Protein AF-A0A3L6JE97-F1 (afdb_monomer_lite)

Secondary structure (DSSP, 8-state):
-HHHHHHHHHHHHHHHHHHHHHHHHHHTT--EE-TTTTTT--------SEEEEEE-SS-HHHHHHHHHHHHHTT--EEEETTEEEEEETTEEEEEE-

Sequence (97 aa):
MESRSTVNSQMANRELFIKMVFDIASELKVPLIDEHVYARATINESRPTTSIVFVFDGDESVIRGFLGLAQYYRSIVLKKAERFFIPVPDLLLQLEC

Structure (mmCIF, N/CA/C/O backbone):
data_AF-A0A3L6JE97-F1
#
_entry.id   AF-A0A3L6JE97-F1
#
loop_
_atom_site.group_PDB
_atom_site.id
_atom_site.type_symbol
_atom_site.label_atom_id
_atom_site.label_alt_id
_atom_site.label_comp_id
_atom_site.label_asym_id
_atom_site.label_entity_id
_atom_site.label_seq_id
_atom_site.pdbx_PDB_ins_code
_atom_site.Cartn_x
_atom_site.Cartn_y
_atom_site.Cartn_z
_atom_site.occupancy
_atom_site.B_iso_or_equiv
_atom_site.auth_seq_id
_atom_site.auth_comp_id
_atom_site.auth_asym_id
_atom_site.auth_atom_id
_atom_site.pdbx_PDB_model_num
ATOM 1 N N . MET A 1 1 ? -7.803 4.407 34.715 1.00 55.62 1 MET A N 1
ATOM 2 C CA . MET A 1 1 ? -8.737 5.095 33.788 1.00 55.62 1 MET A CA 1
ATOM 3 C C . MET A 1 1 ? -8.038 5.641 32.541 1.00 55.62 1 MET A C 1
ATOM 5 O O . MET A 1 1 ? -8.714 5.786 31.535 1.00 55.62 1 MET A O 1
ATOM 9 N N . GLU A 1 2 ? -6.713 5.834 32.549 1.00 52.41 2 GLU A N 1
ATOM 10 C CA . GLU A 1 2 ? -5.923 6.320 31.396 1.00 52.41 2 GLU A CA 1
ATOM 11 C C . GLU A 1 2 ? -5.765 5.310 30.240 1.00 52.41 2 GLU A C 1
ATOM 13 O O . GLU A 1 2 ? -5.370 5.674 29.142 1.00 52.41 2 GLU A O 1
ATOM 18 N N . SER A 1 3 ? -6.120 4.038 30.437 1.00 60.94 3 SER A N 1
ATOM 19 C CA . SER A 1 3 ? -5.904 2.987 29.431 1.00 60.94 3 SER A CA 1
ATOM 20 C C . SER A 1 3 ? -6.973 2.924 28.332 1.00 60.94 3 SER A C 1
ATOM 22 O O . SER A 1 3 ? -6.718 2.356 27.280 1.00 60.94 3 SER A O 1
ATOM 24 N N . ARG A 1 4 ? -8.179 3.474 28.543 1.00 63.59 4 ARG A N 1
ATOM 25 C CA . ARG A 1 4 ? -9.269 3.403 27.543 1.00 63.59 4 ARG A CA 1
ATOM 26 C C . ARG A 1 4 ? -9.220 4.539 26.519 1.00 63.59 4 ARG A C 1
ATOM 28 O O . ARG A 1 4 ? -9.541 4.313 25.360 1.00 63.59 4 ARG A O 1
ATOM 35 N N . SER A 1 5 ? -8.802 5.737 26.926 1.00 68.38 5 SER A N 1
ATOM 36 C CA . SER A 1 5 ? -8.673 6.892 26.028 1.00 68.38 5 SER A CA 1
ATOM 37 C C . SER A 1 5 ? -7.555 6.699 25.004 1.00 68.38 5 SER A C 1
ATOM 39 O O . SER A 1 5 ? -7.772 6.939 23.822 1.00 68.38 5 SER A O 1
ATOM 41 N N . THR A 1 6 ? -6.399 6.192 25.441 1.00 69.44 6 THR A N 1
ATOM 42 C CA . THR A 1 6 ? -5.231 5.948 24.578 1.00 69.44 6 THR A CA 1
ATOM 43 C C . THR A 1 6 ? -5.491 4.849 23.546 1.00 69.44 6 THR A C 1
ATOM 45 O O . THR A 1 6 ? -5.097 4.969 22.388 1.00 69.44 6 THR A O 1
ATOM 48 N N . VAL A 1 7 ? -6.221 3.798 23.934 1.00 71.44 7 VAL A N 1
ATOM 49 C CA . VAL A 1 7 ? -6.627 2.719 23.018 1.00 71.44 7 VAL A CA 1
ATOM 50 C C . VAL A 1 7 ? -7.596 3.238 21.950 1.00 71.44 7 VAL A C 1
ATOM 52 O O . VAL A 1 7 ? -7.448 2.906 20.777 1.00 71.44 7 VAL A O 1
ATOM 55 N N . ASN A 1 8 ? -8.537 4.114 22.319 1.00 72.00 8 ASN A N 1
ATOM 56 C CA . ASN A 1 8 ? -9.467 4.716 21.361 1.00 72.00 8 ASN A CA 1
ATOM 57 C C . ASN A 1 8 ? -8.765 5.641 20.355 1.00 72.00 8 ASN A C 1
ATOM 59 O O . ASN A 1 8 ? -9.094 5.600 19.172 1.00 72.00 8 ASN A O 1
ATOM 63 N N . SER A 1 9 ? -7.778 6.436 20.786 1.00 72.44 9 SER A N 1
ATOM 64 C CA . SER A 1 9 ? -6.988 7.266 19.863 1.00 72.44 9 SER A CA 1
ATOM 65 C C . SER A 1 9 ? -6.125 6.430 18.917 1.00 72.44 9 SER A C 1
ATOM 67 O O . SER A 1 9 ? -5.986 6.771 17.748 1.00 72.44 9 SER A O 1
ATOM 69 N N . GLN A 1 10 ? -5.584 5.306 19.393 1.00 72.56 10 GLN A N 1
ATOM 70 C CA . GLN A 1 10 ? -4.767 4.419 18.567 1.00 72.56 10 GLN A CA 1
ATOM 71 C C . GLN A 1 10 ? -5.605 3.704 17.495 1.00 72.56 10 GLN A C 1
ATOM 73 O O . GLN A 1 10 ? -5.178 3.615 16.346 1.00 72.56 10 GLN A O 1
ATOM 78 N N . MET A 1 11 ? -6.824 3.262 17.834 1.00 72.81 11 MET A N 1
ATOM 79 C CA . MET A 1 11 ? -7.768 2.708 16.852 1.00 72.81 11 MET A CA 1
ATOM 80 C C . MET A 1 11 ? -8.193 3.750 15.809 1.00 72.81 11 MET A C 1
ATOM 82 O O . MET A 1 11 ? -8.214 3.440 14.622 1.00 72.81 11 MET A O 1
ATOM 86 N N . ALA A 1 12 ? -8.457 4.991 16.226 1.00 80.31 12 ALA A N 1
ATOM 87 C CA . ALA A 1 12 ? -8.807 6.068 15.301 1.00 80.31 12 ALA A CA 1
ATOM 88 C C . ALA A 1 12 ? -7.668 6.385 14.313 1.00 80.31 12 ALA A C 1
ATOM 90 O O . ALA A 1 12 ? -7.918 6.562 13.121 1.00 80.31 12 ALA A O 1
ATOM 91 N N . ASN A 1 13 ? -6.415 6.397 14.781 1.00 84.94 13 ASN A N 1
ATOM 92 C CA . ASN A 1 13 ? -5.250 6.613 13.917 1.00 84.94 13 ASN A CA 1
ATOM 93 C C . ASN A 1 13 ? -5.079 5.483 12.892 1.00 84.94 13 ASN A C 1
ATOM 95 O O . ASN A 1 13 ? -4.796 5.744 11.725 1.00 84.94 13 ASN A O 1
ATOM 99 N N . ARG A 1 14 ? -5.315 4.237 13.312 1.00 88.25 14 ARG A N 1
ATOM 100 C CA . ARG A 1 14 ? -5.274 3.042 12.460 1.00 88.25 14 ARG A CA 1
ATOM 101 C C . ARG A 1 14 ? -6.343 3.078 11.363 1.00 88.25 14 ARG A C 1
ATOM 103 O O . ARG A 1 14 ? -6.044 2.822 10.198 1.00 88.25 14 ARG A O 1
ATOM 110 N N . GLU A 1 15 ? -7.581 3.423 11.708 1.00 90.75 15 GLU A N 1
ATOM 111 C CA . GLU A 1 15 ? -8.669 3.561 10.731 1.00 90.75 15 GLU A CA 1
ATOM 112 C C . GLU A 1 15 ? -8.406 4.701 9.742 1.00 90.75 15 GLU A C 1
ATOM 114 O O . GLU A 1 15 ? -8.611 4.531 8.537 1.00 90.75 15 GLU A O 1
ATOM 119 N N . LEU A 1 16 ? -7.899 5.836 10.238 1.00 92.06 16 LEU A N 1
ATOM 120 C CA . LEU A 1 16 ? -7.501 6.969 9.408 1.00 92.06 16 LEU A CA 1
ATOM 121 C C . LEU A 1 16 ? -6.399 6.573 8.422 1.00 92.06 16 LEU A C 1
ATOM 123 O O . LEU A 1 16 ? -6.537 6.828 7.228 1.00 92.06 16 LEU A O 1
ATOM 127 N N . PHE A 1 17 ? -5.350 5.908 8.905 1.00 95.50 17 PHE A N 1
ATOM 128 C CA . PHE A 1 17 ? -4.254 5.410 8.082 1.00 95.50 17 PHE A CA 1
ATOM 129 C C . PHE A 1 17 ? -4.764 4.505 6.955 1.00 95.50 17 PHE A C 1
ATOM 131 O O . PHE A 1 17 ? -4.494 4.768 5.783 1.00 95.50 17 PHE A O 1
ATOM 138 N N . ILE A 1 18 ? -5.566 3.485 7.283 1.00 95.19 18 ILE A N 1
ATOM 139 C CA . ILE A 1 18 ? -6.125 2.567 6.282 1.00 95.19 18 ILE A CA 1
ATOM 140 C C . ILE A 1 18 ? -6.946 3.346 5.250 1.00 95.19 18 ILE A C 1
ATOM 142 O O . ILE A 1 18 ? -6.749 3.158 4.048 1.00 95.19 18 ILE A O 1
ATOM 146 N N . LYS A 1 19 ? -7.831 4.245 5.700 1.0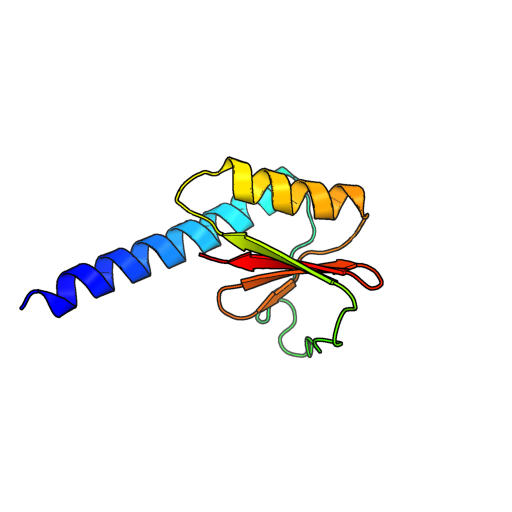0 95.12 19 LYS A N 1
ATOM 147 C CA . LYS A 1 19 ? -8.655 5.073 4.812 1.00 95.12 19 LYS A CA 1
ATOM 148 C C . LYS A 1 19 ? -7.796 5.913 3.862 1.00 95.12 19 LYS A C 1
ATOM 150 O O . LYS A 1 19 ? -8.068 5.923 2.666 1.00 95.12 19 LYS A O 1
ATOM 155 N N . MET A 1 20 ? -6.748 6.562 4.369 1.00 96.56 20 MET A N 1
ATOM 156 C CA . MET A 1 20 ? -5.833 7.364 3.551 1.00 96.56 20 MET A CA 1
ATOM 157 C C . MET A 1 20 ? -5.141 6.522 2.477 1.00 96.56 20 MET A C 1
ATOM 159 O O . MET A 1 20 ? -5.075 6.946 1.326 1.00 96.56 20 MET A O 1
ATOM 163 N N . VAL A 1 21 ? -4.678 5.312 2.812 1.00 97.19 21 VAL A N 1
ATOM 164 C CA . VAL A 1 21 ? -4.060 4.416 1.821 1.00 97.19 21 VAL A CA 1
ATOM 165 C C . VAL A 1 21 ? -5.045 4.062 0.706 1.00 97.19 21 VAL A C 1
ATOM 167 O O . VAL A 1 21 ? -4.671 4.123 -0.464 1.00 97.19 21 VAL A O 1
ATOM 170 N N . PHE A 1 22 ? -6.300 3.743 1.035 1.00 96.12 22 PHE A N 1
ATOM 171 C CA . PHE A 1 22 ? -7.329 3.455 0.029 1.00 96.12 22 PHE A CA 1
ATOM 172 C C . PHE A 1 22 ? -7.659 4.669 -0.848 1.00 96.12 22 PHE A C 1
ATOM 174 O O . PHE A 1 22 ? -7.712 4.534 -2.073 1.00 96.12 22 PHE A O 1
ATOM 181 N N . ASP A 1 23 ? -7.849 5.843 -0.244 1.00 97.06 23 ASP A N 1
ATOM 182 C CA . ASP A 1 23 ? -8.186 7.073 -0.967 1.00 97.06 23 ASP A CA 1
ATOM 183 C C . ASP A 1 23 ? -7.070 7.449 -1.957 1.00 97.06 23 ASP A C 1
ATOM 185 O O . ASP A 1 23 ? -7.328 7.676 -3.143 1.00 97.06 23 ASP A O 1
ATOM 189 N N . ILE A 1 24 ? -5.815 7.425 -1.501 1.00 97.62 24 ILE A N 1
ATOM 190 C CA . ILE A 1 24 ? -4.650 7.772 -2.326 1.00 97.62 24 ILE A CA 1
ATOM 191 C C . ILE A 1 24 ? -4.391 6.691 -3.381 1.00 97.62 24 ILE A C 1
ATOM 193 O O . ILE A 1 24 ? -4.061 7.016 -4.521 1.00 97.62 24 ILE A O 1
ATOM 197 N N . ALA A 1 25 ? -4.574 5.405 -3.063 1.00 96.94 25 ALA A N 1
ATOM 198 C CA . ALA A 1 25 ? -4.452 4.338 -4.057 1.00 96.94 25 ALA A CA 1
ATOM 199 C C . ALA A 1 25 ? -5.483 4.504 -5.183 1.00 96.94 25 ALA A C 1
ATOM 201 O O . ALA A 1 25 ? -5.137 4.348 -6.356 1.00 96.94 25 ALA A O 1
ATOM 202 N N . SER A 1 26 ? -6.719 4.885 -4.844 1.00 95.88 26 SER A N 1
ATOM 203 C CA . SER A 1 26 ? -7.761 5.199 -5.824 1.00 95.88 26 SER A CA 1
ATOM 204 C C . SER A 1 26 ? -7.396 6.423 -6.675 1.00 95.88 26 SER A C 1
ATOM 206 O O . SER A 1 26 ? -7.520 6.370 -7.900 1.00 95.88 26 SER A O 1
ATOM 208 N N . GLU A 1 27 ? -6.903 7.504 -6.058 1.00 97.12 27 GLU A N 1
ATOM 209 C CA . GLU A 1 27 ? -6.420 8.710 -6.755 1.00 97.12 27 GLU A CA 1
ATOM 210 C C . GLU A 1 27 ? -5.310 8.370 -7.764 1.00 97.12 27 GLU A C 1
ATOM 212 O O . GLU A 1 27 ? -5.381 8.743 -8.939 1.00 97.12 27 GLU A O 1
ATOM 217 N N . LEU A 1 28 ? -4.316 7.595 -7.322 1.00 96.69 28 LEU A N 1
ATOM 218 C CA . LEU A 1 28 ? -3.170 7.168 -8.126 1.00 96.69 28 LEU A CA 1
ATOM 219 C C . LEU A 1 28 ? -3.498 6.011 -9.084 1.00 96.69 28 LEU A C 1
ATOM 221 O O . LEU A 1 28 ? -2.635 5.591 -9.858 1.00 96.69 28 LEU A O 1
ATOM 225 N N . LYS A 1 29 ? -4.730 5.486 -9.060 1.00 95.56 29 LYS A N 1
ATOM 226 C CA . LYS A 1 29 ? -5.162 4.319 -9.849 1.00 95.56 29 LYS A CA 1
ATOM 227 C C . LYS A 1 29 ? -4.262 3.093 -9.641 1.00 95.56 29 LYS A C 1
ATOM 229 O O . LYS A 1 29 ? -4.001 2.337 -10.577 1.00 95.56 29 LYS A O 1
ATOM 234 N N . VAL A 1 30 ? -3.768 2.908 -8.420 1.00 96.44 30 VAL A N 1
ATOM 235 C CA . VAL A 1 30 ? -2.966 1.746 -8.028 1.00 96.44 30 VAL A CA 1
ATOM 236 C C . VAL A 1 30 ? -3.913 0.597 -7.676 1.00 96.44 30 VAL A C 1
ATOM 238 O O . VAL A 1 30 ? -4.771 0.772 -6.809 1.00 96.44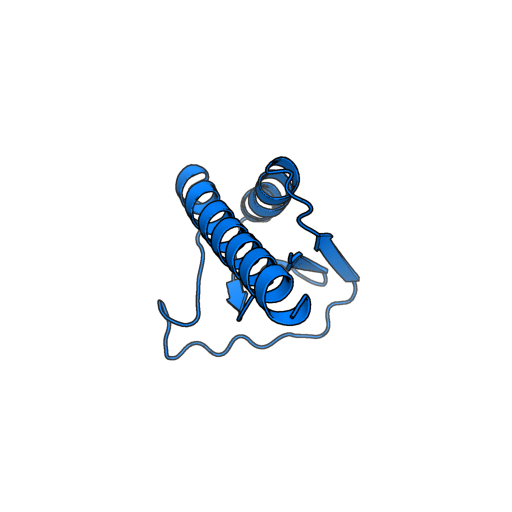 30 VAL A O 1
ATOM 241 N N . PRO A 1 31 ? -3.786 -0.586 -8.305 1.00 93.81 31 PRO A N 1
ATOM 242 C CA . PRO A 1 31 ? -4.604 -1.732 -7.938 1.00 93.81 31 PRO A CA 1
ATOM 243 C C . PRO A 1 31 ? -4.273 -2.179 -6.512 1.00 93.81 31 PRO A C 1
ATOM 245 O O . PRO A 1 31 ? -3.139 -2.568 -6.231 1.00 93.81 31 PRO A O 1
ATOM 248 N N . LEU A 1 32 ? -5.269 -2.143 -5.630 1.00 93.81 32 LEU A N 1
ATOM 249 C CA . LEU A 1 32 ? -5.156 -2.590 -4.247 1.00 93.81 32 LEU A CA 1
ATOM 250 C C . LEU A 1 32 ? -6.048 -3.816 -4.042 1.00 93.81 32 LEU A C 1
ATOM 252 O O . LEU A 1 32 ? -7.250 -3.780 -4.302 1.00 93.81 32 LEU A O 1
ATOM 256 N N . ILE A 1 33 ? -5.437 -4.911 -3.605 1.00 90.12 33 ILE A N 1
ATOM 257 C CA . ILE A 1 33 ? -6.089 -6.181 -3.303 1.00 90.12 33 ILE A CA 1
ATOM 258 C C . ILE A 1 33 ? -6.137 -6.349 -1.791 1.00 90.12 33 ILE A C 1
ATOM 260 O O . ILE A 1 33 ? -5.096 -6.332 -1.140 1.00 90.12 33 ILE A O 1
ATOM 264 N N . ASP A 1 34 ? -7.329 -6.560 -1.242 1.00 84.38 34 ASP A N 1
ATOM 265 C CA . ASP A 1 34 ? -7.495 -6.977 0.145 1.00 84.38 34 ASP A CA 1
ATOM 266 C C . ASP A 1 34 ? -8.197 -8.338 0.255 1.00 84.38 34 ASP A C 1
ATOM 268 O O . ASP A 1 34 ? -8.689 -8.923 -0.718 1.00 84.38 34 ASP A O 1
ATOM 272 N N . GLU A 1 35 ? -8.220 -8.835 1.486 1.00 70.44 35 GLU A N 1
ATOM 273 C CA . GLU A 1 35 ? -8.814 -10.111 1.876 1.00 70.44 35 GLU A CA 1
ATOM 274 C C . GLU A 1 35 ? -10.328 -10.174 1.597 1.00 70.44 35 GLU A C 1
ATOM 276 O O . GLU A 1 35 ? -10.881 -11.260 1.450 1.00 70.44 35 GLU A O 1
ATOM 281 N N . HIS A 1 36 ? -11.015 -9.031 1.500 1.00 69.38 36 HIS A N 1
ATOM 282 C CA . HIS A 1 36 ? -12.452 -8.963 1.232 1.00 69.38 36 HIS A CA 1
ATOM 283 C C . HIS A 1 36 ? -12.754 -9.008 -0.271 1.00 69.38 36 HIS A C 1
ATOM 285 O O . HIS A 1 36 ? -13.693 -9.689 -0.688 1.00 69.38 36 HIS A O 1
ATOM 291 N N . VAL A 1 37 ? -11.953 -8.322 -1.093 1.00 66.06 37 VAL A N 1
ATOM 292 C CA . VAL A 1 37 ? 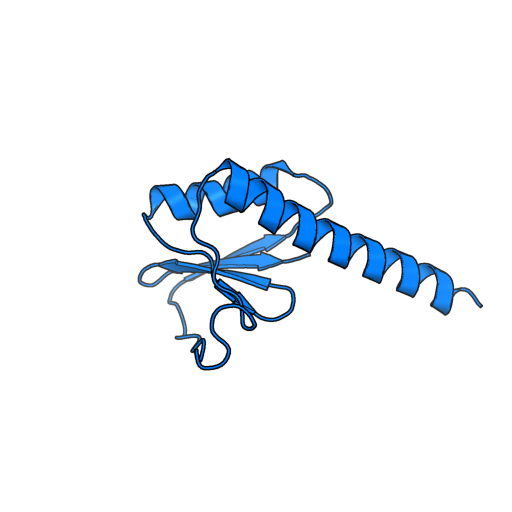-12.098 -8.289 -2.558 1.00 66.06 37 VAL A CA 1
ATOM 293 C C . VAL A 1 37 ? -11.817 -9.668 -3.155 1.00 66.06 37 VAL A C 1
ATOM 295 O O . VAL A 1 37 ? -12.504 -10.095 -4.083 1.00 66.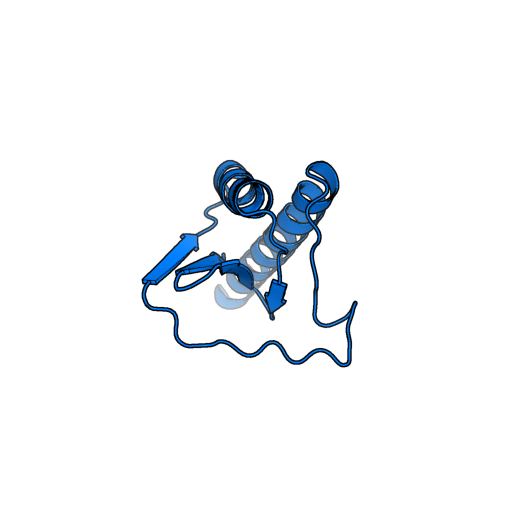06 37 VAL A O 1
ATOM 298 N N . TYR A 1 38 ? -10.867 -10.408 -2.580 1.00 66.19 38 TYR A N 1
ATOM 299 C CA . TYR A 1 38 ? -10.592 -11.788 -2.964 1.00 66.19 38 TYR A CA 1
ATOM 300 C C . TYR A 1 38 ? -10.640 -12.698 -1.741 1.00 66.19 38 TYR A C 1
ATOM 302 O O . TYR A 1 38 ? -9.622 -13.245 -1.330 1.00 66.19 38 TYR A O 1
ATOM 310 N N . ALA A 1 39 ? -11.843 -12.946 -1.219 1.00 59.88 39 ALA A N 1
ATOM 311 C CA . ALA A 1 39 ? -12.105 -13.841 -0.079 1.00 59.88 39 ALA A CA 1
ATOM 312 C C . ALA A 1 39 ? -11.535 -15.278 -0.204 1.00 59.88 39 ALA A C 1
ATOM 314 O O . ALA A 1 39 ? -11.651 -16.079 0.719 1.00 59.88 39 ALA A O 1
ATOM 315 N N . ARG A 1 40 ? -10.944 -15.637 -1.352 1.00 68.38 40 ARG A N 1
ATOM 316 C CA . ARG A 1 40 ? -10.272 -16.919 -1.620 1.00 68.38 40 ARG A CA 1
ATOM 317 C C . ARG A 1 40 ? -8.797 -16.775 -2.021 1.00 68.38 40 ARG A C 1
ATOM 319 O O . ARG A 1 40 ? -8.200 -17.752 -2.462 1.00 68.38 40 ARG A O 1
ATOM 326 N N . ALA A 1 41 ? 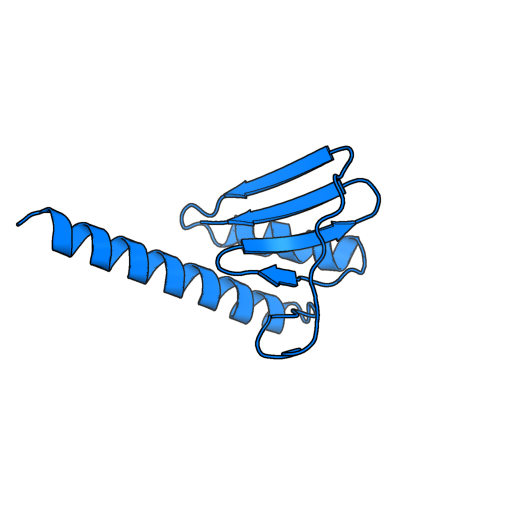-8.214 -15.583 -1.922 1.00 67.31 41 ALA A N 1
ATOM 327 C CA . ALA A 1 41 ? -6.799 -15.370 -2.192 1.00 67.31 41 ALA A CA 1
ATOM 328 C C . ALA A 1 41 ? -5.976 -15.659 -0.935 1.00 67.31 41 ALA A C 1
ATOM 330 O O . ALA A 1 41 ? -6.234 -15.126 0.142 1.00 67.31 41 ALA A O 1
ATOM 331 N N . THR A 1 42 ? -4.952 -16.495 -1.079 1.00 71.44 42 THR A N 1
ATOM 332 C CA . THR A 1 42 ? -3.940 -16.700 -0.043 1.00 71.44 42 THR A CA 1
ATOM 333 C C . THR A 1 42 ? -2.733 -15.826 -0.361 1.00 71.44 42 THR A C 1
ATOM 335 O O . THR A 1 42 ? -2.062 -16.040 -1.370 1.00 71.44 42 THR A O 1
ATOM 338 N N . ILE A 1 43 ? -2.444 -14.849 0.500 1.00 72.31 43 ILE A N 1
ATOM 339 C CA . ILE A 1 43 ? -1.232 -14.028 0.399 1.00 72.31 43 ILE A CA 1
ATOM 340 C C . ILE A 1 43 ? -0.100 -14.769 1.112 1.00 72.31 43 ILE A C 1
ATOM 342 O O . ILE A 1 43 ? -0.023 -14.779 2.345 1.00 72.31 43 ILE A O 1
ATOM 346 N N . ASN A 1 44 ? 0.763 -15.408 0.321 1.00 73.19 44 ASN A N 1
ATOM 347 C CA . ASN A 1 44 ? 1.951 -16.092 0.816 1.00 73.19 44 ASN A CA 1
ATOM 348 C C . ASN A 1 44 ? 3.145 -15.136 0.802 1.00 73.19 44 ASN A C 1
ATOM 350 O O . ASN A 1 44 ? 3.577 -14.685 -0.256 1.00 73.19 44 ASN A O 1
ATOM 354 N N . GLU A 1 45 ? 3.694 -14.853 1.977 1.00 67.12 45 GLU A N 1
ATOM 355 C CA . GLU A 1 45 ? 4.941 -14.104 2.105 1.00 67.12 45 GLU A CA 1
ATOM 356 C C . GLU A 1 45 ? 6.111 -15.049 1.795 1.00 67.12 45 GLU A C 1
ATOM 358 O O . GLU A 1 45 ? 6.411 -15.964 2.564 1.00 67.12 45 GLU A O 1
ATOM 363 N N . SER A 1 46 ? 6.771 -14.865 0.651 1.00 69.62 46 SER A N 1
ATOM 364 C CA . SER A 1 46 ? 8.090 -15.462 0.421 1.00 69.62 46 SER A CA 1
ATOM 365 C C . SER A 1 46 ? 9.132 -14.654 1.184 1.00 69.62 46 SER A C 1
ATOM 367 O O . SER A 1 46 ? 9.030 -13.432 1.213 1.00 69.62 46 SER A O 1
ATOM 369 N N . ARG A 1 47 ? 10.155 -15.299 1.760 1.00 73.12 47 ARG A N 1
ATOM 370 C CA . ARG A 1 47 ? 11.266 -14.576 2.401 1.00 73.12 47 ARG A CA 1
ATOM 371 C C . ARG A 1 47 ? 12.009 -13.755 1.339 1.00 73.12 47 ARG A C 1
ATOM 373 O O . ARG A 1 47 ? 12.663 -14.370 0.497 1.00 73.12 47 ARG A O 1
ATOM 380 N N . PRO A 1 48 ? 11.906 -12.416 1.346 1.00 77.00 48 PRO A N 1
ATOM 381 C CA . PRO A 1 48 ? 12.639 -11.597 0.397 1.00 77.00 48 PRO A CA 1
ATOM 382 C C . PRO A 1 48 ? 14.120 -11.568 0.790 1.00 77.00 48 PRO A C 1
ATOM 384 O O . PRO A 1 48 ? 14.471 -11.798 1.951 1.00 77.00 48 PRO A O 1
ATOM 387 N N . THR A 1 49 ? 14.995 -11.239 -0.156 1.00 80.19 49 THR A N 1
ATOM 388 C CA . THR A 1 49 ? 16.405 -10.964 0.151 1.00 80.19 49 THR A CA 1
ATOM 389 C C . THR A 1 49 ? 16.541 -9.662 0.941 1.00 80.19 49 THR A C 1
ATOM 391 O O . THR A 1 49 ? 17.344 -9.591 1.868 1.00 80.19 49 THR A O 1
ATOM 394 N N . THR A 1 50 ? 15.725 -8.655 0.609 1.00 85.69 50 THR A N 1
ATOM 395 C CA . THR A 1 50 ? 15.699 -7.347 1.280 1.00 85.69 50 THR A CA 1
ATOM 396 C C . THR A 1 50 ? 14.268 -6.948 1.641 1.00 85.69 50 THR A C 1
ATOM 398 O O . THR A 1 50 ? 13.345 -7.161 0.859 1.00 85.69 50 THR A O 1
ATOM 401 N N . SER A 1 51 ? 14.073 -6.328 2.806 1.00 88.94 51 SER A N 1
ATOM 402 C CA . SER A 1 51 ? 12.787 -5.754 3.218 1.00 88.94 51 SER A CA 1
ATOM 403 C C . SER A 1 51 ? 12.959 -4.278 3.558 1.00 88.94 51 SER A C 1
ATOM 405 O O . SER A 1 51 ? 13.875 -3.926 4.299 1.00 88.94 51 SER A O 1
ATOM 407 N N . ILE A 1 52 ? 12.071 -3.426 3.046 1.00 93.00 52 ILE A N 1
ATOM 408 C CA . ILE A 1 52 ? 12.007 -1.995 3.367 1.00 93.00 52 ILE A CA 1
ATOM 409 C C . ILE A 1 52 ? 10.646 -1.718 3.999 1.00 93.00 52 ILE A C 1
ATOM 411 O O . ILE A 1 52 ? 9.613 -2.027 3.405 1.00 93.00 52 ILE A O 1
ATOM 415 N N . VAL A 1 53 ? 10.657 -1.137 5.198 1.00 95.50 53 VAL A N 1
ATOM 416 C CA . VAL A 1 53 ? 9.448 -0.798 5.953 1.00 95.50 53 VAL A CA 1
ATOM 417 C C . VAL A 1 53 ? 9.279 0.717 5.982 1.00 95.50 53 VAL A C 1
ATOM 419 O O . VAL A 1 53 ? 10.157 1.441 6.446 1.00 95.50 53 VAL A O 1
ATOM 422 N N . PHE A 1 54 ? 8.142 1.174 5.477 1.00 97.00 54 PHE A N 1
ATOM 423 C CA . PHE A 1 54 ? 7.656 2.540 5.550 1.00 97.00 54 PHE A CA 1
ATOM 424 C C . PHE A 1 54 ? 6.724 2.625 6.758 1.00 97.00 54 PHE A C 1
ATOM 426 O O . PHE A 1 54 ? 5.752 1.874 6.840 1.00 97.00 54 PHE A O 1
ATOM 433 N N . VAL A 1 55 ? 7.034 3.516 7.696 1.00 95.69 55 VAL A N 1
ATOM 434 C CA . VAL A 1 55 ? 6.232 3.718 8.906 1.00 95.69 55 VAL A CA 1
ATOM 435 C C . VAL A 1 55 ? 5.484 5.031 8.760 1.00 95.69 55 VAL A C 1
ATOM 437 O O . VAL A 1 55 ? 6.104 6.081 8.609 1.00 95.69 55 VAL A O 1
ATOM 440 N N . PHE A 1 56 ? 4.159 4.963 8.764 1.00 93.88 56 PHE A N 1
ATOM 441 C CA . PHE A 1 56 ? 3.298 6.131 8.762 1.00 93.88 56 PHE A CA 1
ATOM 442 C C . PHE A 1 56 ? 3.304 6.781 10.145 1.00 93.88 56 PHE A C 1
ATOM 444 O O . PHE A 1 56 ? 2.969 6.156 11.147 1.00 93.88 56 PHE A O 1
ATOM 451 N N . ASP A 1 57 ? 3.658 8.057 10.186 1.00 91.06 57 ASP A N 1
ATOM 452 C CA . ASP A 1 57 ? 3.763 8.876 11.396 1.00 91.06 57 ASP A CA 1
ATOM 453 C C . ASP A 1 57 ? 2.776 10.058 11.390 1.00 91.06 57 ASP A C 1
ATOM 455 O O . ASP A 1 57 ? 2.889 10.984 12.193 1.00 91.06 57 ASP A O 1
ATOM 459 N N . GLY A 1 58 ? 1.788 10.020 10.491 1.00 90.06 58 GLY A N 1
ATOM 460 C CA . GLY A 1 58 ? 0.870 11.126 10.226 1.00 90.06 58 GLY A CA 1
ATOM 461 C C . GLY A 1 58 ? 1.186 11.895 8.942 1.00 90.06 58 GLY A C 1
ATOM 462 O O . GLY A 1 58 ? 0.337 12.668 8.497 1.00 90.06 58 GLY A O 1
ATOM 463 N N . ASP A 1 59 ? 2.349 11.677 8.319 1.00 92.88 59 ASP A N 1
ATOM 464 C CA . ASP A 1 59 ? 2.691 12.305 7.043 1.00 92.88 59 ASP A CA 1
ATOM 465 C C . ASP A 1 59 ? 2.167 11.502 5.837 1.00 92.88 59 ASP A C 1
ATOM 467 O O . ASP A 1 59 ? 2.589 10.380 5.541 1.00 92.88 59 ASP A O 1
ATOM 471 N N . GLU A 1 60 ? 1.247 12.115 5.089 1.00 94.56 60 GLU A N 1
ATOM 472 C CA . GLU A 1 60 ? 0.695 11.570 3.846 1.00 94.56 60 GLU A CA 1
ATOM 473 C C . GLU A 1 60 ? 1.776 11.295 2.784 1.00 94.56 60 GLU A C 1
ATOM 475 O O . GLU A 1 60 ? 1.617 10.399 1.944 1.00 94.56 60 GLU A O 1
ATOM 480 N N . SER A 1 61 ? 2.896 12.025 2.822 1.00 96.75 61 SER A N 1
ATOM 481 C CA . SER A 1 61 ? 3.998 11.863 1.871 1.00 96.75 61 SER A CA 1
ATOM 482 C C . SER A 1 61 ? 4.593 10.449 1.903 1.00 96.75 61 SER A C 1
ATOM 484 O O . SER A 1 61 ? 4.977 9.927 0.854 1.00 96.75 61 SER A O 1
ATOM 486 N N . VAL A 1 62 ? 4.571 9.783 3.066 1.00 97.38 62 VAL A N 1
ATOM 487 C CA . VAL A 1 62 ? 5.025 8.395 3.238 1.00 97.38 62 VAL A CA 1
ATOM 488 C C . VAL A 1 62 ? 4.137 7.435 2.445 1.00 97.38 62 VAL A C 1
ATOM 490 O O . VAL A 1 62 ? 4.639 6.584 1.707 1.00 97.38 62 VAL A O 1
ATOM 493 N N . ILE A 1 63 ? 2.814 7.608 2.535 1.00 97.88 63 ILE A N 1
ATOM 494 C CA . ILE A 1 63 ? 1.838 6.792 1.801 1.00 97.88 63 ILE A CA 1
ATOM 495 C C . ILE A 1 63 ? 1.984 7.029 0.296 1.00 97.88 63 ILE A C 1
ATOM 497 O O . ILE A 1 63 ? 2.053 6.073 -0.480 1.00 97.88 63 ILE A O 1
ATOM 501 N N . ARG A 1 64 ? 2.076 8.296 -0.130 1.00 97.94 64 ARG A N 1
ATOM 502 C CA . ARG A 1 64 ? 2.262 8.649 -1.546 1.00 97.94 64 ARG A CA 1
ATOM 503 C C . ARG A 1 64 ? 3.569 8.098 -2.103 1.00 97.94 64 ARG A C 1
ATOM 505 O O . ARG A 1 64 ? 3.568 7.558 -3.206 1.00 97.94 64 ARG A O 1
ATOM 512 N N . GLY A 1 65 ? 4.659 8.186 -1.344 1.00 97.69 65 GLY A N 1
ATOM 513 C CA . GLY A 1 65 ? 5.952 7.615 -1.712 1.00 97.69 65 GLY A CA 1
ATOM 514 C C . GLY A 1 65 ? 5.868 6.101 -1.896 1.00 97.69 65 GLY A C 1
ATOM 515 O O . GLY A 1 65 ? 6.263 5.587 -2.943 1.00 97.69 65 GLY A O 1
ATOM 516 N N . PHE A 1 66 ? 5.274 5.396 -0.929 1.00 98.12 66 PHE A N 1
ATOM 517 C CA . PHE A 1 66 ? 5.047 3.953 -1.013 1.00 98.12 66 PHE A CA 1
ATOM 518 C C . PHE A 1 66 ? 4.204 3.570 -2.241 1.00 98.12 66 PHE A C 1
ATOM 520 O O . PHE A 1 66 ? 4.631 2.753 -3.055 1.00 98.12 66 PHE A O 1
ATOM 527 N N . LEU A 1 67 ? 3.039 4.192 -2.437 1.00 98.12 67 LEU A N 1
ATOM 528 C CA . LEU A 1 67 ? 2.155 3.891 -3.570 1.00 98.12 67 LEU A CA 1
ATOM 529 C C . LEU A 1 67 ? 2.765 4.289 -4.925 1.00 98.12 67 LEU A C 1
ATOM 531 O O . LEU A 1 67 ? 2.535 3.615 -5.930 1.00 98.12 67 LEU A O 1
ATOM 535 N N . GLY A 1 68 ? 3.599 5.330 -4.957 1.00 97.31 68 GLY A N 1
ATOM 536 C CA . GLY A 1 68 ? 4.388 5.697 -6.131 1.00 97.31 68 GLY A CA 1
ATOM 537 C C . GLY A 1 68 ? 5.363 4.591 -6.551 1.00 97.31 68 GLY A C 1
ATOM 538 O O . GLY A 1 68 ? 5.531 4.342 -7.746 1.00 97.31 68 GLY A O 1
ATOM 539 N N . LEU A 1 69 ? 5.940 3.851 -5.594 1.00 96.94 69 LEU A N 1
ATOM 540 C CA . LEU A 1 69 ? 6.766 2.679 -5.905 1.00 96.94 69 LEU A CA 1
ATOM 541 C C . LEU A 1 69 ? 5.945 1.562 -6.561 1.00 96.94 69 LEU A C 1
ATOM 543 O O . LEU A 1 69 ? 6.449 0.902 -7.468 1.00 96.94 69 LEU A O 1
ATOM 547 N N . ALA A 1 70 ? 4.677 1.379 -6.181 1.00 97.19 70 ALA A N 1
ATOM 548 C CA . ALA A 1 70 ? 3.807 0.400 -6.837 1.00 97.19 70 ALA A CA 1
ATOM 549 C C . ALA A 1 70 ? 3.620 0.729 -8.328 1.00 97.19 70 ALA A C 1
ATOM 551 O O . ALA A 1 70 ? 3.735 -0.159 -9.176 1.00 97.19 70 ALA A O 1
ATOM 552 N N . GLN A 1 71 ? 3.421 2.009 -8.667 1.00 95.44 71 GLN A N 1
ATOM 553 C CA . GLN A 1 71 ? 3.364 2.460 -10.063 1.00 95.44 71 GLN A CA 1
ATOM 554 C C . GLN A 1 71 ? 4.705 2.273 -10.782 1.00 95.44 71 GLN A C 1
ATOM 556 O O . GLN A 1 71 ? 4.736 1.764 -11.904 1.00 95.44 71 GLN A O 1
ATOM 561 N N . TYR A 1 72 ? 5.811 2.651 -10.132 1.00 95.81 72 TYR A N 1
ATOM 562 C CA . TYR A 1 72 ? 7.161 2.530 -10.685 1.00 95.81 72 TYR A CA 1
ATOM 563 C C . TYR A 1 72 ? 7.503 1.081 -11.057 1.00 95.81 72 TYR A C 1
ATOM 565 O O . TYR A 1 72 ? 7.923 0.811 -12.183 1.00 95.81 72 TYR A O 1
ATOM 573 N N . TYR A 1 73 ? 7.246 0.136 -10.150 1.00 95.69 73 TYR A N 1
ATOM 574 C CA . TYR A 1 73 ? 7.473 -1.292 -10.382 1.00 95.69 73 TYR A CA 1
ATOM 575 C C . TYR A 1 73 ? 6.371 -1.967 -11.211 1.00 95.69 73 TYR A C 1
ATOM 577 O O . TYR A 1 73 ? 6.475 -3.161 -11.487 1.00 95.69 73 TYR A O 1
ATOM 585 N N . ARG A 1 74 ? 5.327 -1.228 -11.625 1.00 94.62 74 ARG A N 1
ATOM 586 C CA . ARG A 1 74 ? 4.133 -1.760 -12.311 1.00 94.62 74 ARG A CA 1
ATOM 587 C C . ARG A 1 74 ? 3.524 -2.953 -11.568 1.00 94.62 74 ARG A C 1
ATOM 589 O O . ARG A 1 74 ? 3.172 -3.964 -12.173 1.00 94.62 74 ARG A O 1
ATOM 596 N N . SER A 1 75 ? 3.445 -2.827 -10.250 1.00 93.62 75 SER A N 1
ATOM 597 C CA . SER A 1 75 ? 2.967 -3.868 -9.350 1.00 93.62 75 SER A CA 1
ATOM 598 C C . SER A 1 75 ? 1.604 -3.497 -8.761 1.00 93.62 75 SER A C 1
ATOM 600 O O . SER A 1 75 ? 1.025 -2.450 -9.057 1.00 93.62 75 SER A O 1
ATOM 602 N N . ILE A 1 76 ? 1.081 -4.395 -7.939 1.00 93.19 76 ILE A N 1
ATOM 603 C CA . ILE A 1 76 ? -0.148 -4.226 -7.166 1.00 93.19 76 ILE A CA 1
ATOM 604 C C . ILE A 1 76 ? 0.197 -3.952 -5.701 1.00 93.19 76 ILE A C 1
ATOM 606 O O . ILE A 1 76 ? 1.304 -4.244 -5.251 1.00 93.19 76 ILE A O 1
ATOM 610 N N . VAL A 1 77 ? -0.763 -3.441 -4.941 1.00 95.25 77 VAL A N 1
ATOM 611 C CA . VAL A 1 77 ? -0.667 -3.346 -3.482 1.00 95.25 77 VAL A CA 1
ATOM 612 C C . VAL A 1 77 ? -1.523 -4.442 -2.867 1.00 95.25 77 VAL A C 1
ATOM 614 O O . VAL A 1 77 ? -2.689 -4.599 -3.216 1.00 95.25 77 VAL A O 1
ATOM 617 N N . LEU A 1 78 ? -0.952 -5.202 -1.943 1.00 92.94 78 LEU A N 1
ATOM 618 C CA . LEU A 1 78 ? -1.651 -6.213 -1.160 1.00 92.94 78 LEU A CA 1
ATOM 619 C C . LEU A 1 78 ? -1.892 -5.665 0.243 1.00 92.94 78 LEU A C 1
ATOM 621 O O . LEU A 1 78 ? -0.946 -5.243 0.899 1.00 92.94 78 LEU A O 1
ATOM 625 N N . LYS A 1 79 ? -3.129 -5.704 0.728 1.00 91.81 79 LYS A N 1
ATOM 626 C CA . LYS A 1 79 ? -3.464 -5.430 2.124 1.00 91.81 79 LYS A CA 1
ATOM 627 C C . LYS A 1 79 ? -3.601 -6.750 2.875 1.00 91.81 79 LYS A C 1
ATOM 629 O O . LYS A 1 79 ? -4.362 -7.622 2.458 1.00 91.81 79 LYS A O 1
ATOM 634 N N . LYS A 1 80 ? -2.913 -6.864 4.008 1.00 88.19 80 LYS A N 1
ATOM 635 C CA . LYS A 1 80 ? -3.065 -7.973 4.956 1.00 88.19 80 LYS A CA 1
ATOM 636 C C . LYS A 1 80 ? -3.117 -7.416 6.370 1.00 88.19 80 LYS A C 1
ATOM 638 O O . LYS A 1 80 ? -2.157 -6.795 6.832 1.00 88.19 80 LYS A O 1
ATOM 643 N N . ALA A 1 81 ? -4.247 -7.614 7.043 1.00 87.62 81 ALA A N 1
ATOM 644 C CA . ALA A 1 81 ? -4.577 -6.941 8.297 1.00 87.62 81 ALA A CA 1
ATOM 645 C C . ALA A 1 81 ? -4.335 -5.415 8.215 1.00 87.62 81 ALA A C 1
ATOM 647 O O . ALA A 1 81 ? -5.033 -4.716 7.481 1.00 87.62 81 ALA A O 1
ATOM 648 N N . GLU A 1 82 ? -3.352 -4.923 8.961 1.00 89.06 82 GLU A N 1
ATOM 649 C CA . GLU A 1 82 ? -2.949 -3.519 9.132 1.00 89.06 82 GLU A CA 1
ATOM 650 C C . GLU A 1 82 ? -1.956 -3.014 8.099 1.00 89.06 82 GLU A C 1
ATOM 652 O O . GLU A 1 82 ? -1.585 -1.848 8.112 1.00 89.06 82 GLU A O 1
ATOM 657 N N . ARG A 1 83 ? -1.416 -3.924 7.297 1.00 93.06 83 ARG A N 1
ATOM 658 C CA . ARG A 1 83 ? -0.202 -3.680 6.536 1.00 93.06 83 ARG A CA 1
ATOM 659 C C . ARG A 1 83 ? -0.495 -3.728 5.060 1.00 93.06 83 ARG A C 1
ATOM 661 O O . ARG A 1 83 ? -1.357 -4.487 4.604 1.00 93.06 83 ARG A O 1
ATOM 668 N N . PHE A 1 84 ? 0.284 -2.955 4.328 1.00 95.06 84 PHE A N 1
ATOM 669 C CA . PHE A 1 84 ? 0.254 -2.928 2.881 1.00 95.06 84 PHE A CA 1
ATOM 670 C C . PHE A 1 84 ? 1.601 -3.377 2.343 1.00 95.06 84 PHE A C 1
ATOM 672 O O . PHE A 1 84 ? 2.643 -3.055 2.906 1.00 95.06 84 PHE A O 1
ATOM 679 N N . PHE A 1 85 ? 1.579 -4.126 1.251 1.00 94.56 85 PHE A N 1
ATOM 680 C CA . PHE A 1 85 ? 2.765 -4.728 0.666 1.00 94.56 85 PHE A CA 1
ATOM 681 C C . PHE A 1 85 ? 2.784 -4.486 -0.832 1.00 94.56 85 PHE A C 1
ATOM 683 O O . PHE A 1 85 ? 1.751 -4.605 -1.489 1.00 94.56 85 PHE A O 1
ATOM 690 N N . ILE A 1 86 ? 3.963 -4.211 -1.379 1.00 94.88 86 ILE A N 1
ATOM 691 C CA . ILE A 1 86 ? 4.192 -4.252 -2.824 1.00 94.88 86 ILE A CA 1
ATOM 692 C C . ILE A 1 86 ? 5.112 -5.442 -3.088 1.00 94.88 86 ILE A C 1
ATOM 694 O O . ILE A 1 86 ? 6.263 -5.429 -2.637 1.00 94.88 86 ILE A O 1
ATOM 698 N N . PRO A 1 87 ? 4.630 -6.479 -3.792 1.00 89.25 87 PRO A N 1
ATOM 699 C CA . PRO A 1 87 ? 5.476 -7.584 -4.191 1.00 89.25 87 PRO A CA 1
ATOM 700 C C . PRO A 1 87 ? 6.386 -7.127 -5.336 1.00 89.25 87 PRO A C 1
ATOM 702 O O . PRO A 1 87 ? 5.913 -6.687 -6.390 1.00 89.25 87 PRO A O 1
ATOM 705 N N . VAL A 1 88 ? 7.694 -7.240 -5.124 1.00 89.25 88 VAL A N 1
ATOM 706 C CA . VAL A 1 88 ? 8.748 -6.991 -6.114 1.00 89.25 88 VAL A CA 1
ATOM 707 C C . VAL A 1 88 ? 9.731 -8.172 -6.048 1.00 89.25 88 VAL A C 1
ATOM 709 O O . VAL A 1 88 ? 9.886 -8.767 -4.978 1.00 89.25 88 VAL A O 1
ATOM 712 N N . PRO A 1 89 ? 10.382 -8.575 -7.156 1.00 86.75 89 PRO A N 1
ATOM 713 C CA . PRO A 1 89 ? 11.420 -9.603 -7.103 1.00 86.75 89 PRO A CA 1
ATOM 714 C C . PRO A 1 89 ? 12.500 -9.265 -6.065 1.00 86.75 89 PRO A C 1
ATOM 716 O O . PRO A 1 89 ? 13.028 -8.155 -6.068 1.00 86.75 89 PRO A O 1
ATOM 719 N N . ASP A 1 90 ? 12.784 -10.212 -5.166 1.00 85.38 90 ASP A N 1
ATOM 720 C CA . ASP A 1 90 ? 13.818 -10.156 -4.114 1.00 85.38 90 ASP A CA 1
ATOM 721 C C . ASP A 1 90 ? 13.719 -8.993 -3.101 1.00 85.38 90 ASP A C 1
ATOM 723 O O . 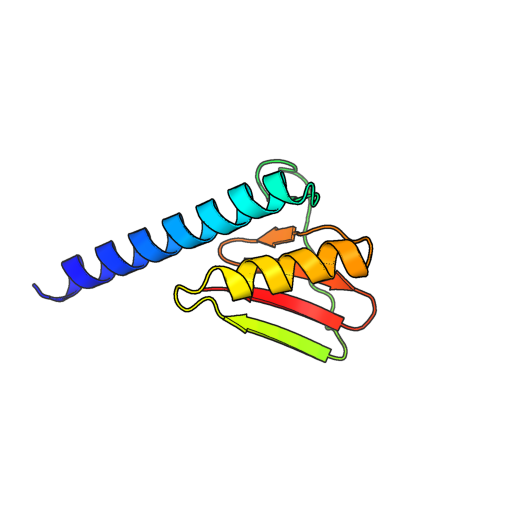ASP A 1 90 ? 14.547 -8.881 -2.187 1.00 85.38 90 ASP A O 1
ATOM 727 N N . LEU A 1 91 ? 12.674 -8.169 -3.205 1.00 88.81 91 LEU A N 1
ATOM 728 C CA . LEU A 1 91 ? 12.433 -6.983 -2.393 1.00 88.81 91 LEU A CA 1
ATOM 729 C C . LEU A 1 91 ? 10.981 -6.952 -1.913 1.00 88.81 91 LEU A C 1
ATOM 731 O O . LEU A 1 91 ? 10.045 -6.922 -2.708 1.00 88.81 91 LEU A O 1
ATOM 735 N N . LEU A 1 92 ? 10.792 -6.887 -0.599 1.00 88.44 92 LEU A N 1
ATOM 736 C CA . LEU A 1 92 ? 9.486 -6.621 -0.006 1.00 88.44 92 LEU A CA 1
ATOM 737 C C . LEU A 1 92 ? 9.420 -5.162 0.436 1.00 88.44 92 LEU A C 1
ATOM 739 O O . LEU A 1 92 ? 10.193 -4.734 1.294 1.00 88.44 92 LEU A O 1
ATOM 743 N N . LEU A 1 93 ? 8.490 -4.405 -0.140 1.00 94.75 93 LEU A N 1
ATOM 744 C CA . LEU A 1 93 ? 8.140 -3.080 0.362 1.00 94.75 93 LEU A CA 1
ATOM 745 C C . LEU A 1 93 ? 6.902 -3.230 1.238 1.00 94.75 93 LEU A C 1
ATOM 747 O O . LEU A 1 93 ? 5.886 -3.748 0.771 1.00 94.75 93 LEU A O 1
ATOM 751 N N . GLN A 1 94 ? 6.982 -2.767 2.477 1.00 95.38 94 GLN A N 1
ATOM 752 C CA . GLN A 1 94 ? 5.895 -2.829 3.447 1.00 95.38 94 GLN A CA 1
ATOM 753 C C . GLN A 1 94 ? 5.564 -1.430 3.954 1.00 95.38 94 GLN A C 1
ATOM 755 O O . GLN A 1 94 ? 6.469 -0.670 4.268 1.00 95.38 94 GLN A O 1
ATOM 760 N N . LEU A 1 95 ? 4.282 -1.120 4.092 1.00 97.06 95 LEU A N 1
ATOM 761 C CA . LEU A 1 95 ? 3.782 0.086 4.740 1.00 97.06 95 LEU A CA 1
ATOM 762 C C . LEU A 1 95 ? 2.941 -0.305 5.960 1.00 97.06 95 LEU A C 1
ATOM 764 O O . LEU A 1 95 ? 2.049 -1.156 5.859 1.00 97.06 95 LEU A O 1
ATOM 768 N N . GLU A 1 96 ? 3.233 0.314 7.101 1.00 95.19 96 GLU A N 1
ATOM 769 C CA . GLU A 1 96 ? 2.534 0.112 8.375 1.00 95.19 96 GLU A CA 1
ATOM 770 C C . GLU A 1 96 ? 2.402 1.416 9.179 1.00 95.19 96 GLU A C 1
ATOM 772 O O . GLU A 1 96 ? 3.035 2.413 8.840 1.00 95.19 96 GLU A O 1
ATOM 777 N N . CYS A 1 97 ? 1.562 1.404 10.217 1.00 89.25 97 CYS A N 1
ATOM 778 C CA . CYS A 1 97 ? 1.300 2.500 11.156 1.00 89.25 97 CYS A CA 1
ATOM 779 C C . CYS A 1 97 ? 1.489 1.999 12.594 1.00 89.25 97 CYS A C 1
ATOM 781 O O . CYS A 1 97 ? 1.213 0.799 12.834 1.00 89.25 97 CYS A O 1
#

Radius of gyration: 14.27 Å; chains: 1; bounding box: 29×29×46 Å

Foldseek 3Di:
DVPPVVVVVVVVVLVVVVVLLVVVCVVVVAAEDECVNCVPDDDDDDDAQEEDEQEDPPDSVSSNVLSVVCVVQVFHWYDDPSKIWTDDHSYIYIYGD

pLDDT: mean 86.75, std 11.93, range [52.41, 98.12]